Protein AF-A0A9P7GEH9-F1 (afdb_monomer_lite)

Foldseek 3Di:
DDDDDDDDDDDPPPDDDPDDDPPPVVVVVVVCCVVPPPPDPPPPVPPPPDDPDDQDPDPVVNVVVVVVVVVVLVVQADEPDPVDDPPRADPVQWDKDWDQDPVRDIHIYIDGHDDDDPDDDDD

Sequence (123 aa):
MKPAASKISYPSLAAATILELPDKSAAARALLAKNFPAASSSSSKKIVSPRIAKVPTDPVKLAQYRKVELMKMRHRATPGDPKDGLSSTPLDQRLHVKITDDGGAEQVFWFRKVRFPRSIPVL

Secondary structure (DSSP, 8-state):
-PPP-------------------HHHHHHHHHHHHS----------------PPPP-SHHHHHHHHHHHHHHHHHHPEESSTT--TTTS-GGGEEEEEEE-TT--EEEEEEE-----S-----

pLDDT: me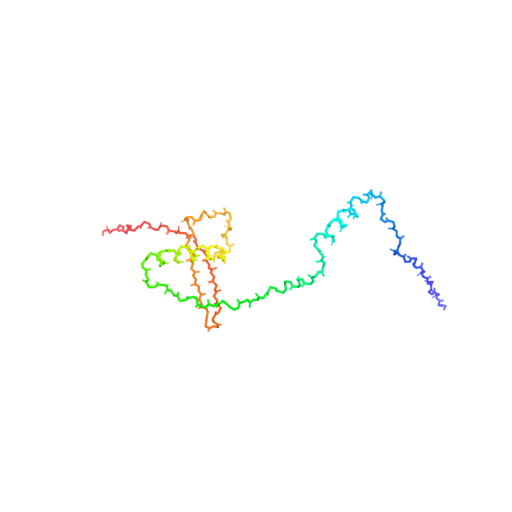an 76.84, std 15.64, range [42.59, 94.81]

Structure (mmCIF, N/CA/C/O backbone):
data_AF-A0A9P7GEH9-F1
#
_entry.id   AF-A0A9P7GEH9-F1
#
loop_
_atom_site.group_PDB
_atom_site.id
_atom_site.type_symbol
_atom_site.label_atom_id
_atom_site.label_alt_id
_atom_site.label_comp_id
_atom_site.label_asym_id
_atom_site.label_entity_id
_atom_site.label_seq_id
_atom_site.pdbx_PDB_ins_code
_atom_site.Cartn_x
_atom_site.Cartn_y
_atom_site.Cartn_z
_atom_site.occupancy
_atom_site.B_iso_or_equiv
_atom_site.auth_seq_id
_atom_site.auth_comp_id
_atom_site.auth_asym_id
_atom_site.auth_atom_id
_atom_site.pdbx_PDB_model_num
ATOM 1 N N . MET A 1 1 ? 45.582 9.457 -64.489 1.00 46.75 1 MET A N 1
ATOM 2 C CA . MET A 1 1 ? 45.045 8.080 -64.578 1.00 46.75 1 MET A CA 1
ATOM 3 C C . MET A 1 1 ? 44.102 7.874 -63.396 1.00 46.75 1 MET A C 1
ATOM 5 O O . MET A 1 1 ? 44.534 8.077 -62.272 1.00 46.75 1 MET A O 1
ATOM 9 N N . LYS A 1 2 ? 42.809 7.612 -63.635 1.00 49.59 2 LYS A N 1
ATOM 10 C CA . LYS A 1 2 ? 41.781 7.404 -62.592 1.00 49.59 2 LYS A CA 1
ATOM 11 C C . LYS A 1 2 ? 41.540 5.897 -62.430 1.00 49.59 2 LYS A C 1
ATOM 13 O O . LYS A 1 2 ? 41.250 5.274 -63.450 1.00 49.59 2 LYS A O 1
ATOM 18 N N . PRO A 1 3 ? 41.605 5.301 -61.229 1.00 56.66 3 PRO A N 1
ATOM 19 C CA . PRO A 1 3 ? 41.095 3.950 -61.039 1.00 56.66 3 PRO A CA 1
ATOM 20 C C . PRO A 1 3 ? 39.572 3.968 -60.841 1.00 56.66 3 PRO A C 1
ATOM 22 O O . PRO A 1 3 ? 39.019 4.800 -60.122 1.00 56.66 3 PRO A O 1
ATOM 25 N N . ALA A 1 4 ? 38.907 3.055 -61.545 1.00 51.00 4 ALA A N 1
ATOM 26 C CA . ALA A 1 4 ? 37.467 2.844 -61.562 1.00 51.00 4 ALA A CA 1
ATOM 27 C C . ALA A 1 4 ? 36.968 2.207 -60.254 1.00 51.00 4 ALA A C 1
ATOM 29 O O . ALA A 1 4 ? 37.555 1.252 -59.753 1.00 51.00 4 ALA A O 1
ATOM 30 N N . ALA A 1 5 ? 35.849 2.711 -59.732 1.00 54.31 5 ALA A N 1
ATOM 31 C CA . ALA A 1 5 ? 35.143 2.116 -58.606 1.00 54.31 5 ALA A CA 1
ATOM 32 C C . ALA A 1 5 ? 34.383 0.856 -59.060 1.00 54.31 5 ALA A C 1
ATOM 34 O O . ALA A 1 5 ? 33.408 0.939 -59.810 1.00 54.31 5 ALA A O 1
ATOM 35 N N . SER A 1 6 ? 34.816 -0.316 -58.596 1.00 60.53 6 SER A N 1
ATOM 36 C CA . SER A 1 6 ? 34.087 -1.578 -58.741 1.00 60.53 6 SER A CA 1
ATOM 37 C C . SER A 1 6 ? 32.858 -1.584 -57.827 1.00 60.53 6 SER A C 1
ATOM 39 O O . SER A 1 6 ? 32.984 -1.507 -56.604 1.00 60.53 6 SER A O 1
ATOM 41 N N . LYS A 1 7 ? 31.659 -1.693 -58.408 1.00 59.34 7 LYS A N 1
ATOM 42 C CA . LYS A 1 7 ? 30.408 -1.895 -57.666 1.00 59.34 7 LYS A CA 1
ATOM 43 C C . LYS A 1 7 ? 30.422 -3.289 -57.036 1.00 59.34 7 LYS A C 1
ATOM 45 O O . LYS A 1 7 ? 30.270 -4.281 -57.741 1.00 59.34 7 LYS A O 1
ATOM 50 N N . ILE A 1 8 ? 30.584 -3.363 -55.719 1.00 53.91 8 ILE A N 1
ATOM 51 C CA . ILE A 1 8 ? 30.342 -4.594 -54.966 1.00 53.91 8 ILE A CA 1
ATOM 52 C C . ILE A 1 8 ? 28.822 -4.754 -54.870 1.00 53.91 8 ILE A C 1
ATOM 54 O O . ILE A 1 8 ? 28.143 -4.004 -54.171 1.00 53.91 8 ILE A O 1
ATOM 58 N N . SER A 1 9 ? 28.285 -5.691 -55.649 1.00 55.81 9 SER A N 1
ATOM 59 C CA . SER A 1 9 ? 26.916 -6.178 -55.512 1.00 55.81 9 SER A CA 1
ATOM 60 C C . SER A 1 9 ? 26.884 -7.118 -54.310 1.00 55.81 9 SER A C 1
ATOM 62 O O . SER A 1 9 ? 27.396 -8.232 -54.377 1.00 55.81 9 SER A O 1
ATOM 64 N N . TYR A 1 10 ? 26.342 -6.651 -53.187 1.00 50.50 10 TYR A N 1
ATOM 65 C CA . TYR A 1 10 ? 26.031 -7.532 -52.067 1.00 50.50 10 TYR A CA 1
ATOM 66 C C . TYR A 1 10 ? 24.705 -8.241 -52.370 1.00 50.50 10 TYR A C 1
ATOM 68 O O . TYR A 1 10 ? 23.699 -7.551 -52.570 1.00 50.50 10 TYR A O 1
ATOM 76 N N . PRO A 1 11 ? 24.651 -9.584 -52.407 1.00 55.00 11 PRO A N 1
ATOM 77 C CA . PRO A 1 11 ? 23.371 -10.268 -52.380 1.00 55.00 11 PRO A CA 1
ATOM 78 C C . PRO A 1 11 ? 22.699 -9.974 -51.033 1.00 55.00 11 PRO A C 1
ATOM 80 O O . PRO A 1 11 ? 23.294 -10.137 -49.968 1.00 55.00 11 PRO A O 1
ATOM 83 N N . SER A 1 12 ? 21.460 -9.493 -51.104 1.00 49.88 12 SER A N 1
ATOM 84 C CA . SER A 1 12 ? 20.569 -9.274 -49.967 1.00 49.88 12 SER A CA 1
ATOM 85 C C . SER A 1 12 ? 20.521 -10.518 -49.070 1.00 49.88 12 SER A C 1
ATOM 87 O O . SER A 1 12 ? 20.003 -11.559 -49.469 1.00 49.88 12 SER A O 1
ATOM 89 N N . LEU A 1 13 ? 21.035 -10.403 -47.842 1.00 49.69 13 LEU A N 1
ATOM 90 C CA . LEU A 1 13 ? 20.975 -11.426 -46.787 1.00 49.69 13 LEU A CA 1
ATOM 91 C C . LEU A 1 13 ? 19.575 -11.518 -46.145 1.00 49.69 13 LEU A C 1
ATOM 93 O O . LEU A 1 13 ? 19.439 -11.711 -44.941 1.00 49.69 13 LEU A O 1
ATOM 97 N N . ALA A 1 14 ? 18.518 -11.375 -46.942 1.00 49.50 14 ALA A N 1
ATOM 98 C CA . ALA A 1 14 ? 17.133 -11.433 -46.489 1.00 49.50 14 ALA A CA 1
ATOM 99 C C . ALA A 1 14 ? 16.401 -12.642 -47.086 1.00 49.50 14 ALA A C 1
ATOM 101 O O . ALA A 1 14 ? 15.347 -12.470 -47.682 1.00 49.50 14 ALA A O 1
ATOM 102 N N . ALA A 1 15 ? 16.967 -13.849 -46.967 1.00 50.22 15 ALA A N 1
ATOM 103 C CA . ALA A 1 15 ? 16.230 -15.110 -47.162 1.00 50.22 15 ALA A CA 1
ATOM 104 C C . ALA A 1 15 ? 17.049 -16.359 -46.763 1.00 50.22 15 ALA A C 1
ATOM 106 O O . ALA A 1 15 ? 17.037 -17.358 -47.475 1.00 50.22 15 ALA A O 1
ATOM 107 N N . ALA A 1 16 ? 17.783 -16.332 -45.646 1.00 42.59 16 ALA A N 1
ATOM 108 C CA . ALA A 1 16 ? 18.453 -17.531 -45.137 1.00 42.59 16 ALA A CA 1
ATOM 109 C C . ALA A 1 16 ? 17.670 -18.120 -43.952 1.00 42.59 16 ALA A C 1
ATOM 111 O O . ALA A 1 16 ? 17.841 -17.722 -42.804 1.00 42.59 16 ALA A O 1
ATOM 112 N N . THR A 1 17 ? 16.771 -19.043 -44.296 1.00 44.41 17 THR A N 1
ATOM 113 C CA . THR A 1 17 ? 16.525 -20.313 -43.598 1.00 44.41 17 THR A CA 1
ATOM 114 C C . THR A 1 17 ? 16.435 -20.254 -42.067 1.00 44.41 17 THR A C 1
ATOM 116 O O . THR A 1 17 ? 17.394 -20.547 -41.356 1.00 44.41 17 THR A O 1
ATOM 119 N N . ILE A 1 18 ? 15.232 -19.976 -41.546 1.00 56.06 18 ILE A N 1
ATOM 120 C CA . ILE A 1 18 ? 14.864 -20.454 -40.207 1.00 56.06 18 ILE A CA 1
ATOM 121 C C . ILE A 1 18 ? 14.810 -21.979 -40.303 1.00 56.06 18 ILE A C 1
ATOM 123 O O . ILE A 1 18 ? 13.977 -22.535 -41.014 1.00 56.06 18 ILE A O 1
ATOM 127 N N . LEU A 1 19 ? 15.757 -22.626 -39.628 1.00 47.00 19 LEU A N 1
ATOM 128 C CA . LEU A 1 19 ? 15.846 -24.069 -39.474 1.00 47.00 19 LEU A CA 1
ATOM 129 C C . LEU A 1 19 ? 14.506 -24.631 -38.978 1.00 47.00 19 LEU A C 1
ATOM 131 O O . LEU A 1 19 ? 13.969 -24.211 -37.952 1.00 47.00 19 LEU A O 1
ATOM 135 N N . GLU A 1 20 ? 13.998 -25.578 -39.753 1.00 52.19 20 GLU A N 1
ATOM 136 C CA . GLU A 1 20 ? 12.799 -26.376 -39.553 1.00 52.19 20 GLU A CA 1
ATOM 137 C C . GLU A 1 20 ? 12.862 -27.122 -38.206 1.00 52.19 20 GLU A C 1
ATOM 139 O O . GLU A 1 20 ? 13.501 -28.161 -38.056 1.00 52.19 20 GLU A O 1
ATOM 144 N N . LEU A 1 21 ? 12.211 -26.556 -37.189 1.00 55.84 21 LEU A N 1
ATOM 145 C CA . LEU A 1 21 ? 11.813 -27.258 -35.971 1.00 55.84 21 LEU A CA 1
ATOM 146 C C . LEU A 1 21 ? 10.313 -27.549 -36.092 1.00 55.84 21 LEU A C 1
ATOM 148 O O . LEU A 1 21 ? 9.577 -26.673 -36.544 1.00 55.84 21 LEU A O 1
ATOM 152 N N . PRO A 1 22 ? 9.831 -28.736 -35.679 1.00 54.69 22 PRO A N 1
ATOM 153 C CA . PRO A 1 22 ? 8.436 -29.119 -35.859 1.00 54.69 22 PRO A CA 1
ATOM 154 C C . PRO A 1 22 ? 7.500 -28.060 -35.270 1.00 54.69 22 PRO A C 1
ATOM 156 O O . PRO A 1 22 ? 7.690 -27.626 -34.128 1.00 54.69 22 PRO A O 1
ATOM 159 N N . ASP A 1 23 ? 6.484 -27.694 -36.055 1.00 63.88 23 ASP A N 1
ATOM 160 C CA . ASP A 1 23 ? 5.491 -26.623 -35.875 1.00 63.88 23 ASP A CA 1
ATOM 161 C C . ASP A 1 23 ? 4.561 -26.783 -34.649 1.00 63.88 23 ASP A C 1
ATOM 163 O O . ASP A 1 23 ? 3.359 -26.516 -34.676 1.00 63.88 23 ASP A O 1
ATOM 167 N N . LYS A 1 24 ? 5.109 -27.154 -33.491 1.00 67.06 24 LYS A N 1
ATOM 168 C CA . LYS A 1 24 ? 4.425 -27.154 -32.186 1.00 67.06 24 LYS A CA 1
ATOM 169 C C . LYS A 1 24 ? 3.854 -25.770 -31.863 1.00 67.06 24 LYS A C 1
ATOM 171 O O . LYS A 1 24 ? 2.824 -25.642 -31.204 1.00 67.06 24 LYS A O 1
ATOM 176 N N . SER A 1 25 ? 4.515 -24.726 -32.364 1.00 76.81 25 SER A N 1
ATOM 177 C CA . SER A 1 25 ? 4.078 -23.342 -32.209 1.00 76.81 25 SER A CA 1
ATOM 178 C C . SER A 1 25 ? 2.812 -23.018 -33.013 1.00 76.81 25 SER A C 1
ATOM 180 O O . SER A 1 25 ? 2.018 -22.191 -32.566 1.00 76.81 25 SER A O 1
ATOM 182 N N . ALA A 1 26 ? 2.565 -23.689 -34.145 1.00 81.00 26 ALA A N 1
ATOM 183 C CA . ALA A 1 26 ? 1.398 -23.438 -34.988 1.00 81.00 26 ALA A CA 1
ATOM 184 C C . ALA A 1 26 ? 0.107 -23.945 -34.328 1.00 81.00 26 ALA A C 1
ATOM 186 O O . ALA A 1 26 ? -0.875 -23.206 -34.239 1.00 81.00 26 ALA A O 1
ATOM 187 N N . ALA A 1 27 ? 0.136 -25.159 -33.767 1.00 81.62 27 ALA A 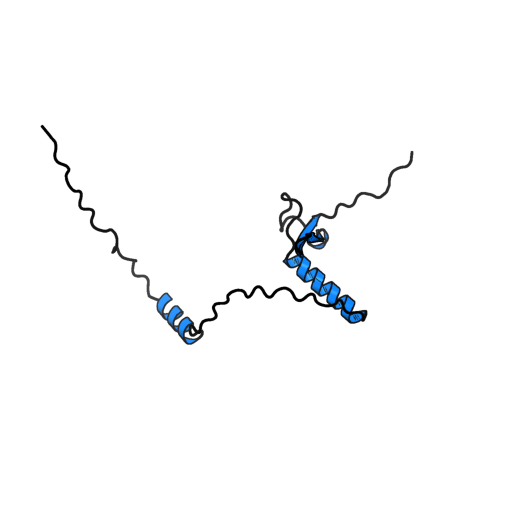N 1
ATOM 188 C CA . ALA A 1 27 ? -0.992 -25.719 -33.021 1.00 81.62 27 ALA A CA 1
ATOM 189 C C . ALA A 1 27 ? -1.332 -24.878 -31.776 1.00 81.62 27 ALA A C 1
ATOM 191 O O . ALA A 1 27 ? -2.501 -24.591 -31.510 1.00 81.62 27 ALA A O 1
ATOM 192 N N . ALA A 1 28 ? -0.311 -24.411 -31.050 1.00 84.25 28 ALA A N 1
ATOM 193 C CA . ALA A 1 28 ? -0.502 -23.518 -29.911 1.00 84.25 28 ALA A CA 1
ATOM 194 C C . ALA A 1 28 ? -1.147 -22.182 -30.327 1.00 84.25 28 ALA A C 1
ATOM 196 O O . ALA A 1 28 ? -2.098 -21.734 -29.686 1.00 84.25 28 ALA A O 1
ATOM 197 N N . ARG A 1 29 ? -0.697 -21.568 -31.431 1.00 83.12 29 ARG A N 1
ATOM 198 C CA . ARG A 1 29 ? -1.301 -20.331 -31.962 1.00 83.12 29 ARG A CA 1
ATOM 199 C C . ARG A 1 29 ? -2.752 -20.537 -32.400 1.00 83.12 29 ARG A C 1
ATOM 201 O O . ARG A 1 29 ? -3.574 -19.664 -32.141 1.00 83.12 29 ARG A O 1
ATOM 208 N N . ALA A 1 30 ? -3.083 -21.683 -32.997 1.00 85.19 30 ALA A N 1
ATOM 209 C CA . ALA A 1 30 ? -4.453 -22.010 -33.390 1.00 85.19 30 ALA A CA 1
ATOM 210 C C . ALA A 1 30 ? -5.389 -22.140 -32.175 1.00 85.19 30 ALA A C 1
ATOM 212 O O . ALA A 1 30 ? -6.495 -21.597 -32.181 1.00 85.19 30 ALA A O 1
ATOM 213 N N . LEU A 1 31 ? -4.934 -22.795 -31.099 1.00 87.38 31 LEU A N 1
ATOM 214 C CA . LEU A 1 31 ? -5.690 -22.870 -29.845 1.00 87.38 31 LEU A CA 1
ATOM 215 C C . LEU A 1 31 ? -5.863 -21.492 -29.199 1.00 87.38 31 LEU A C 1
ATOM 217 O O . LEU A 1 31 ? -6.949 -21.184 -28.707 1.00 87.38 31 LEU A O 1
ATOM 221 N N . LEU A 1 32 ? -4.829 -20.651 -29.219 1.00 87.06 32 LEU A N 1
ATOM 222 C CA . LEU A 1 32 ? -4.923 -19.292 -28.689 1.00 87.06 32 LEU A CA 1
ATOM 223 C C . LEU A 1 32 ? -5.900 -18.437 -29.502 1.00 87.06 32 LEU A C 1
ATOM 225 O O . LEU A 1 32 ? -6.762 -17.798 -28.914 1.00 87.06 32 LEU A O 1
ATOM 229 N N . ALA A 1 33 ? -5.843 -18.484 -30.833 1.00 85.56 33 ALA A N 1
ATOM 230 C CA . ALA A 1 33 ? -6.756 -17.732 -31.695 1.00 85.56 33 ALA A CA 1
ATOM 231 C C . ALA A 1 33 ? -8.219 -18.182 -31.544 1.00 85.56 33 ALA A C 1
ATOM 233 O O . ALA A 1 33 ? -9.127 -17.354 -31.580 1.00 85.56 33 ALA A O 1
ATOM 234 N N . LYS A 1 34 ? -8.451 -19.486 -31.339 1.00 87.19 34 LYS A N 1
ATOM 235 C CA . LYS A 1 34 ? -9.792 -20.048 -31.129 1.00 87.19 34 LYS A CA 1
ATOM 236 C C . LYS A 1 34 ? -10.408 -19.611 -29.796 1.00 87.19 34 LYS A C 1
ATOM 238 O O . LYS A 1 34 ? -11.596 -19.315 -29.748 1.00 87.19 34 LYS A O 1
ATOM 243 N N . ASN A 1 35 ? -9.620 -19.618 -28.720 1.00 89.12 35 ASN A N 1
ATOM 244 C CA . ASN A 1 35 ? -10.123 -19.348 -27.367 1.00 89.12 35 ASN A CA 1
ATOM 245 C C . ASN A 1 35 ? -10.043 -17.865 -26.977 1.00 89.12 35 ASN A C 1
ATOM 247 O O . ASN A 1 35 ? -10.780 -17.417 -26.103 1.00 89.12 35 ASN A O 1
ATOM 251 N N . PHE A 1 36 ? -9.172 -17.105 -27.639 1.00 86.00 36 PHE A N 1
ATOM 252 C CA . PHE A 1 36 ? -8.977 -15.674 -27.438 1.00 86.00 36 PHE A CA 1
ATOM 253 C C . PHE A 1 36 ? -9.086 -14.965 -28.796 1.00 86.00 36 PHE A C 1
ATOM 255 O O . PHE A 1 36 ? -8.069 -14.504 -29.327 1.00 86.00 36 PHE A O 1
ATOM 262 N N . PRO A 1 37 ? -10.291 -14.896 -29.403 1.00 80.94 37 PRO A N 1
ATOM 263 C CA . PRO A 1 37 ? -10.478 -14.131 -30.628 1.00 80.94 37 PRO A CA 1
ATOM 264 C C . PRO A 1 37 ? -9.987 -12.709 -30.370 1.00 80.94 37 PRO A C 1
ATOM 266 O O . PRO A 1 37 ? -10.307 -12.124 -29.334 1.00 80.94 37 PRO A O 1
ATOM 269 N N . ALA A 1 38 ? -9.185 -12.172 -31.291 1.00 66.31 38 ALA A N 1
ATOM 270 C CA . ALA A 1 38 ? -8.592 -10.840 -31.216 1.00 66.31 38 ALA A CA 1
ATOM 271 C C . ALA A 1 38 ? -9.656 -9.733 -31.374 1.00 66.31 38 ALA A C 1
ATOM 273 O O . ALA A 1 38 ? -9.521 -8.812 -32.173 1.00 66.31 38 ALA A O 1
ATOM 274 N N . ALA A 1 39 ? -10.743 -9.809 -30.611 1.00 64.12 39 ALA A N 1
ATOM 275 C CA . ALA A 1 39 ? -11.555 -8.666 -30.281 1.00 64.12 39 ALA A CA 1
ATOM 276 C C . ALA A 1 39 ? -10.679 -7.783 -29.396 1.00 64.12 39 ALA A C 1
ATOM 278 O O . ALA A 1 39 ? -10.492 -8.064 -28.216 1.00 64.12 39 ALA A O 1
ATOM 279 N N . SER A 1 40 ? -10.073 -6.781 -30.033 1.00 61.34 40 SER A N 1
ATOM 280 C CA . SER A 1 40 ? -9.591 -5.526 -29.462 1.00 61.34 40 SER A CA 1
ATOM 281 C C . SER A 1 40 ? -10.010 -5.315 -27.997 1.00 61.34 40 SER A C 1
ATOM 283 O O . SER A 1 40 ? -10.950 -4.592 -27.678 1.00 61.34 40 SER A O 1
ATOM 285 N N . SER A 1 41 ? -9.269 -5.924 -27.076 1.00 59.50 41 SER A N 1
ATOM 286 C CA . SER A 1 41 ? -8.962 -5.264 -25.826 1.00 59.50 41 SER A CA 1
ATOM 287 C C . SER A 1 41 ? -7.588 -4.665 -26.046 1.00 59.50 41 SER A C 1
ATOM 289 O O . SER A 1 41 ? -6.560 -5.160 -25.590 1.00 59.50 41 SER A O 1
ATOM 291 N N . SER A 1 42 ? -7.559 -3.551 -26.780 1.00 58.78 42 SE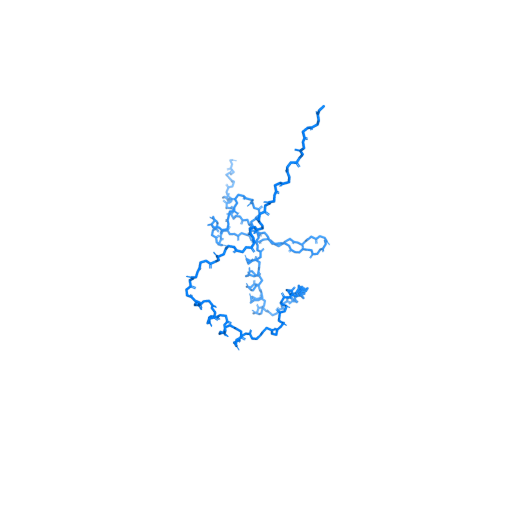R A N 1
ATOM 292 C CA . SER A 1 42 ? -6.583 -2.535 -26.438 1.00 58.78 42 SER A CA 1
ATOM 293 C C . SER A 1 42 ? -6.846 -2.217 -24.967 1.00 58.78 42 SER A C 1
ATOM 295 O O . SER A 1 42 ? -7.659 -1.352 -24.631 1.00 58.78 42 SER A O 1
ATOM 297 N N . SER A 1 43 ? -6.199 -2.946 -24.058 1.00 59.50 43 SER A N 1
ATOM 298 C CA . SER A 1 43 ? -6.043 -2.505 -22.689 1.00 59.50 43 SER A CA 1
ATOM 299 C C . SER A 1 43 ? -5.067 -1.333 -22.753 1.00 59.50 43 SER A C 1
ATOM 301 O O . SER A 1 43 ? -3.948 -1.390 -22.243 1.00 59.50 43 SER A O 1
ATOM 303 N N . SER A 1 44 ? -5.484 -0.234 -23.394 1.00 59.25 44 SER A N 1
ATOM 304 C CA . SER A 1 44 ? -5.115 1.074 -22.904 1.00 59.25 44 SER A CA 1
ATOM 305 C C . SER A 1 44 ? -5.410 0.961 -21.420 1.00 59.25 44 SER A C 1
ATOM 307 O O . SER A 1 44 ? -6.577 0.794 -21.045 1.00 59.25 44 SER A O 1
ATOM 309 N N . LYS A 1 45 ? -4.365 0.877 -20.591 1.00 60.31 45 LYS A N 1
ATOM 310 C CA . LYS A 1 45 ? -4.508 1.020 -19.150 1.00 60.31 45 LYS A CA 1
ATOM 311 C C . LYS A 1 45 ? -5.238 2.344 -19.011 1.00 60.31 45 LYS A C 1
ATOM 313 O O . LYS A 1 45 ? -4.614 3.390 -19.152 1.00 60.31 45 LYS A O 1
ATOM 318 N N . LYS A 1 46 ? -6.569 2.315 -18.874 1.00 58.75 46 LYS A N 1
ATOM 319 C CA . LYS A 1 46 ? -7.320 3.514 -18.549 1.00 58.75 46 LYS A CA 1
ATOM 320 C C . LYS A 1 46 ? -6.721 3.889 -17.213 1.00 58.75 46 LYS A C 1
ATOM 322 O O . LYS A 1 46 ? -6.893 3.158 -16.238 1.00 58.75 46 LYS A O 1
ATOM 327 N N . ILE A 1 47 ? -5.922 4.949 -17.206 1.00 60.28 47 ILE A N 1
ATOM 328 C CA . ILE A 1 47 ? -5.488 5.597 -15.983 1.00 60.28 47 ILE A CA 1
ATOM 329 C C . ILE A 1 47 ? -6.789 6.165 -15.431 1.00 60.28 47 ILE A C 1
ATOM 331 O O . ILE A 1 47 ? -7.208 7.268 -15.768 1.00 60.28 47 ILE A O 1
ATOM 335 N N . VAL A 1 48 ? -7.534 5.321 -14.716 1.00 63.41 48 VAL A N 1
ATOM 336 C CA . VAL A 1 48 ? -8.729 5.743 -14.012 1.00 63.41 48 VAL A CA 1
ATOM 337 C C . VAL A 1 48 ? -8.191 6.681 -12.953 1.00 63.41 48 VAL A C 1
ATOM 339 O O . VAL A 1 48 ? -7.503 6.235 -12.034 1.00 63.41 48 VAL A O 1
ATOM 342 N N . SER A 1 49 ? -8.441 7.977 -13.145 1.00 62.06 49 SER A N 1
ATOM 343 C CA . SER A 1 49 ? -8.154 8.991 -12.137 1.00 62.06 49 SER A CA 1
ATOM 344 C C . SER A 1 49 ? -8.674 8.464 -10.797 1.00 62.06 49 SER A C 1
ATOM 346 O O . SER A 1 49 ? -9.845 8.059 -10.726 1.00 62.06 49 SER A O 1
ATOM 348 N N . PRO A 1 50 ? -7.808 8.337 -9.775 1.00 62.00 50 PRO A N 1
ATOM 349 C CA . PRO A 1 50 ? -8.198 7.718 -8.526 1.00 62.00 50 PRO A CA 1
ATOM 350 C C . PRO A 1 50 ? -9.341 8.537 -7.933 1.00 62.00 50 PRO A C 1
ATOM 352 O O . PRO A 1 50 ? -9.162 9.684 -7.534 1.00 62.00 50 PRO A O 1
ATOM 355 N N . ARG A 1 51 ? -10.545 7.954 -7.880 1.00 67.56 51 ARG A N 1
ATOM 356 C CA . ARG A 1 51 ? -11.637 8.564 -7.122 1.00 67.56 51 ARG A CA 1
ATOM 357 C C . ARG A 1 51 ? -11.174 8.643 -5.674 1.00 67.56 51 ARG A C 1
ATOM 359 O O . ARG A 1 51 ? -10.851 7.611 -5.082 1.00 67.56 51 ARG A O 1
ATOM 366 N N . ILE A 1 52 ? -11.147 9.852 -5.122 1.00 65.69 52 ILE A N 1
ATOM 367 C CA . ILE A 1 52 ? -10.875 10.080 -3.705 1.00 65.69 52 ILE A CA 1
ATOM 368 C C . ILE A 1 52 ? -12.012 9.405 -2.933 1.00 65.69 52 ILE A C 1
ATOM 370 O O . ILE A 1 52 ? -13.140 9.899 -2.880 1.00 65.69 52 ILE A O 1
ATOM 374 N N . ALA A 1 53 ? -11.742 8.208 -2.417 1.00 71.12 53 ALA A N 1
ATOM 375 C CA . ALA A 1 53 ? -12.701 7.470 -1.617 1.00 71.12 53 ALA A CA 1
ATOM 376 C C . ALA A 1 53 ? -12.875 8.202 -0.283 1.00 71.12 53 ALA A C 1
ATOM 378 O O . ALA A 1 53 ? -11.900 8.496 0.407 1.00 71.12 53 ALA A O 1
ATOM 379 N N . LYS A 1 54 ? -14.124 8.514 0.073 1.00 83.19 54 LYS A N 1
ATOM 380 C CA . LYS A 1 54 ? -14.442 9.127 1.365 1.00 83.19 54 LYS A CA 1
ATOM 381 C C . LYS A 1 54 ? -14.076 8.148 2.480 1.00 83.19 54 LYS A C 1
ATOM 383 O O . LYS A 1 54 ? -14.425 6.970 2.400 1.00 83.19 54 LYS A O 1
ATOM 388 N N . VAL A 1 55 ? -13.392 8.638 3.513 1.00 87.06 55 VAL A N 1
ATOM 389 C CA . VAL A 1 55 ? -13.055 7.830 4.690 1.00 87.06 55 VAL A CA 1
ATOM 390 C C . VAL A 1 55 ? -14.354 7.484 5.433 1.00 87.06 55 VAL A C 1
ATOM 392 O O . VAL A 1 55 ? -15.109 8.400 5.761 1.00 87.06 55 VAL A O 1
ATOM 395 N N . PRO A 1 56 ? -14.650 6.197 5.688 1.00 89.50 56 PRO A N 1
ATOM 396 C CA . PRO A 1 56 ? -15.850 5.805 6.427 1.00 89.50 56 PRO A CA 1
ATOM 397 C C . PRO A 1 56 ? -15.820 6.276 7.890 1.00 89.50 56 PRO A C 1
ATOM 399 O O . PRO A 1 56 ? -14.792 6.144 8.553 1.00 89.50 56 PRO A O 1
ATOM 402 N N . THR A 1 57 ? -16.959 6.756 8.404 1.00 93.00 57 THR A N 1
ATOM 403 C CA . THR A 1 57 ? -17.118 7.198 9.806 1.00 93.00 57 THR A CA 1
ATOM 404 C C . THR A 1 57 ? -17.323 6.028 10.781 1.00 93.00 57 THR A C 1
ATOM 406 O O . THR A 1 57 ? -16.873 6.096 11.921 1.00 93.00 57 THR A O 1
ATOM 409 N N . ASP A 1 58 ? -17.953 4.930 10.340 1.00 94.81 58 ASP A N 1
ATOM 410 C CA . ASP A 1 58 ? -18.231 3.758 11.188 1.00 94.81 58 ASP A CA 1
ATOM 411 C C . ASP A 1 58 ? -16.932 3.052 11.622 1.00 94.81 58 ASP A C 1
ATOM 413 O O . ASP A 1 58 ? -16.123 2.702 10.757 1.00 94.81 58 ASP A O 1
ATOM 417 N N . PRO A 1 59 ? -16.741 2.705 12.909 1.00 93.44 59 PRO A N 1
ATOM 418 C CA . PRO A 1 59 ? -15.461 2.189 13.408 1.00 93.44 59 PRO A CA 1
ATOM 419 C C . PRO A 1 59 ? -15.048 0.847 12.780 1.00 93.44 59 PRO A C 1
ATOM 421 O O . PRO A 1 59 ? -13.869 0.625 12.493 1.00 93.44 59 PRO A O 1
ATOM 424 N N . VAL A 1 60 ? -16.010 -0.041 12.507 1.00 93.44 60 VAL A N 1
ATOM 425 C CA . VAL A 1 60 ? -15.752 -1.359 11.896 1.00 93.44 60 VAL A CA 1
ATOM 426 C C . VAL A 1 60 ? -15.288 -1.211 10.445 1.00 93.44 60 VAL A C 1
ATOM 428 O O . VAL A 1 60 ? -14.280 -1.796 10.041 1.00 93.44 60 VAL A O 1
ATOM 431 N N . LYS A 1 61 ? -15.982 -0.380 9.658 1.00 92.94 61 LYS A N 1
ATOM 432 C CA . LYS A 1 61 ? -15.606 -0.103 8.263 1.00 92.94 61 LYS A CA 1
ATOM 433 C C . LYS A 1 61 ? -14.307 0.693 8.188 1.00 92.94 61 LYS A C 1
ATOM 435 O O . LYS A 1 61 ? -13.508 0.465 7.286 1.00 92.94 61 LYS A O 1
ATOM 440 N N . LEU A 1 62 ? -14.062 1.579 9.150 1.00 92.62 62 LEU A N 1
ATOM 441 C CA . LEU A 1 62 ? -12.834 2.358 9.264 1.00 92.62 62 LEU A CA 1
ATOM 442 C C . LEU A 1 62 ? -11.618 1.437 9.462 1.00 92.62 62 LEU A C 1
ATOM 444 O O . LEU A 1 62 ? -10.612 1.586 8.765 1.00 92.62 62 LEU A O 1
ATOM 448 N N . ALA A 1 63 ? -11.707 0.434 10.340 1.00 93.19 63 ALA A N 1
ATOM 449 C CA . ALA A 1 63 ? -10.628 -0.540 10.526 1.00 93.19 63 ALA A CA 1
ATOM 450 C C . ALA A 1 63 ? -10.314 -1.315 9.231 1.00 93.19 63 ALA A C 1
ATOM 452 O O . ALA A 1 63 ? -9.147 -1.456 8.851 1.00 93.19 63 ALA A O 1
ATOM 453 N N . GLN A 1 64 ? -11.349 -1.762 8.513 1.00 94.38 64 GLN A N 1
ATOM 454 C CA . GLN A 1 64 ? -11.195 -2.425 7.214 1.00 94.38 64 GLN A CA 1
ATOM 455 C C . GLN A 1 64 ? -10.580 -1.489 6.167 1.00 94.38 64 GLN A C 1
ATOM 457 O O . GLN A 1 64 ? -9.640 -1.872 5.469 1.00 94.38 64 GLN A O 1
ATOM 462 N N . TYR A 1 65 ? -11.052 -0.244 6.105 1.00 93.25 65 TYR A N 1
ATOM 463 C CA . TYR A 1 65 ? -10.529 0.785 5.214 1.00 93.25 65 TYR A CA 1
ATOM 464 C C . TYR A 1 65 ? -9.034 1.026 5.454 1.00 93.25 65 TYR A C 1
ATOM 466 O O . TYR A 1 65 ? -8.242 0.976 4.514 1.00 93.25 65 TYR A O 1
ATOM 474 N N . ARG A 1 66 ? -8.620 1.190 6.718 1.00 91.56 66 ARG A N 1
ATOM 475 C CA . ARG A 1 66 ? -7.204 1.340 7.095 1.00 91.56 66 ARG A CA 1
ATOM 476 C C . ARG A 1 66 ? -6.364 0.141 6.664 1.00 91.56 66 ARG A C 1
ATOM 478 O O . ARG A 1 66 ? -5.255 0.328 6.168 1.00 91.56 66 ARG A O 1
ATOM 485 N N . LYS A 1 67 ? -6.882 -1.082 6.819 1.00 92.69 67 LYS A N 1
ATOM 486 C CA . LYS A 1 67 ? -6.187 -2.305 6.391 1.00 92.69 67 LYS A CA 1
ATOM 487 C C . LYS A 1 67 ? -5.938 -2.306 4.881 1.00 92.69 67 LYS A C 1
ATOM 489 O O . LYS A 1 67 ? -4.817 -2.568 4.451 1.00 92.69 67 LYS A O 1
ATOM 494 N N . VAL A 1 68 ? -6.961 -1.984 4.090 1.00 93.12 68 VAL A N 1
ATOM 495 C CA . VAL A 1 68 ? -6.854 -1.922 2.625 1.00 93.12 68 VAL A CA 1
ATOM 496 C C . VAL A 1 68 ? -5.909 -0.805 2.189 1.00 93.12 68 VAL A C 1
ATOM 498 O O . VAL A 1 68 ? -5.075 -1.021 1.312 1.00 93.12 68 VAL A O 1
ATOM 501 N N . GLU A 1 69 ? -5.982 0.369 2.812 1.00 90.88 69 GLU A N 1
ATOM 502 C CA . GLU A 1 69 ? -5.104 1.486 2.458 1.00 90.88 69 GLU A CA 1
ATOM 503 C C . GLU A 1 69 ? -3.634 1.172 2.767 1.00 90.88 69 GLU A C 1
ATOM 505 O O . GLU A 1 69 ? -2.767 1.413 1.929 1.00 90.88 69 GLU A O 1
ATOM 510 N N . LEU A 1 70 ? -3.349 0.510 3.894 1.00 91.19 70 LEU A N 1
ATOM 511 C CA . LEU A 1 70 ? -2.005 0.018 4.212 1.00 91.19 70 LEU A CA 1
ATOM 512 C C . LEU A 1 70 ? -1.518 -0.988 3.153 1.00 91.19 70 LEU A C 1
ATOM 514 O O . LEU A 1 70 ? -0.379 -0.895 2.692 1.00 91.19 70 LEU A O 1
ATOM 518 N N . MET A 1 71 ? -2.373 -1.917 2.710 1.00 92.62 71 MET A N 1
ATOM 519 C CA . MET A 1 71 ? -2.026 -2.841 1.620 1.00 92.62 71 MET A CA 1
ATOM 520 C C . MET A 1 71 ? -1.698 -2.094 0.322 1.00 92.62 71 MET A C 1
ATOM 522 O O . MET A 1 71 ? -0.684 -2.383 -0.313 1.00 92.62 71 MET A O 1
ATOM 526 N N . LYS A 1 72 ? -2.503 -1.095 -0.055 1.00 91.38 72 LYS A N 1
ATOM 527 C CA . LYS A 1 72 ? -2.261 -0.277 -1.253 1.00 91.38 72 LYS A CA 1
ATOM 528 C C . LYS A 1 72 ? -0.950 0.499 -1.156 1.00 91.38 72 LYS A C 1
ATOM 530 O O . LYS A 1 72 ? -0.190 0.520 -2.122 1.00 91.38 72 LYS A O 1
ATOM 535 N N . MET A 1 73 ? -0.663 1.087 0.005 1.00 90.69 73 MET A N 1
ATOM 536 C CA . MET A 1 73 ? 0.609 1.760 0.263 1.00 90.69 73 MET A CA 1
ATOM 537 C C . MET A 1 73 ? 1.781 0.788 0.125 1.00 90.69 73 MET A C 1
ATOM 539 O O . MET A 1 73 ? 2.719 1.088 -0.602 1.00 90.69 73 MET A O 1
ATOM 543 N N . ARG A 1 74 ? 1.705 -0.405 0.730 1.00 91.62 74 ARG A N 1
ATOM 544 C CA . ARG A 1 74 ? 2.744 -1.446 0.619 1.00 91.62 74 ARG A CA 1
ATOM 545 C C . ARG A 1 74 ? 3.055 -1.833 -0.821 1.00 91.62 74 ARG A C 1
ATOM 547 O O . ARG A 1 74 ? 4.220 -1.995 -1.162 1.00 91.62 74 ARG A O 1
ATOM 554 N N . HIS A 1 75 ? 2.031 -1.979 -1.657 1.00 90.50 75 HIS A N 1
ATOM 555 C CA . HIS A 1 75 ? 2.215 -2.359 -3.057 1.00 90.50 75 HIS A CA 1
ATOM 556 C C . HIS A 1 75 ? 2.809 -1.246 -3.923 1.00 90.50 75 HIS A C 1
ATOM 558 O O . HIS A 1 75 ? 3.478 -1.546 -4.907 1.00 90.50 75 HIS A O 1
ATOM 564 N N . ARG A 1 76 ? 2.551 0.023 -3.587 1.00 90.31 76 ARG A N 1
ATOM 565 C CA . ARG A 1 76 ? 3.018 1.181 -4.367 1.00 90.31 76 ARG A CA 1
ATOM 566 C C . ARG A 1 76 ? 4.304 1.807 -3.824 1.00 90.31 76 ARG A C 1
ATOM 568 O O . ARG A 1 76 ? 4.853 2.678 -4.487 1.00 90.31 76 ARG A O 1
ATOM 575 N N . ALA A 1 77 ? 4.755 1.409 -2.636 1.00 91.69 77 ALA A N 1
ATOM 576 C CA . ALA A 1 77 ? 5.864 2.061 -1.959 1.00 91.69 77 ALA A CA 1
ATOM 577 C C . ALA A 1 77 ? 7.218 1.771 -2.609 1.00 91.69 77 ALA A C 1
ATOM 579 O O . ALA A 1 77 ? 7.597 0.615 -2.808 1.00 91.69 77 ALA A O 1
ATOM 580 N N . THR A 1 78 ? 7.987 2.830 -2.837 1.00 92.19 78 THR A N 1
ATOM 581 C CA . THR A 1 78 ? 9.391 2.766 -3.253 1.00 92.19 78 THR A CA 1
ATOM 582 C C . THR A 1 78 ? 10.321 2.937 -2.050 1.00 92.19 78 THR A C 1
ATOM 584 O O . THR A 1 78 ? 9.930 3.575 -1.071 1.00 92.19 78 THR A O 1
ATOM 587 N N . PRO A 1 79 ? 11.538 2.367 -2.062 1.00 93.06 79 PRO A N 1
ATOM 588 C CA . PRO A 1 79 ? 12.505 2.635 -1.001 1.00 93.06 79 PRO A CA 1
ATOM 589 C C . PRO A 1 79 ? 12.834 4.130 -0.955 1.00 93.06 79 PRO A C 1
ATOM 591 O O . PRO A 1 79 ? 13.023 4.760 -1.995 1.00 93.06 79 PRO A O 1
ATOM 594 N N . GLY A 1 80 ? 12.841 4.700 0.247 1.00 90.56 80 GLY A N 1
ATOM 595 C CA . GLY A 1 80 ? 13.231 6.091 0.471 1.00 90.56 80 GLY A CA 1
ATOM 596 C C . GLY A 1 80 ? 14.748 6.292 0.529 1.00 90.56 80 GLY A C 1
ATOM 597 O O . GLY A 1 80 ? 15.219 7.388 0.247 1.00 90.56 80 GLY A O 1
ATOM 598 N N . ASP A 1 81 ? 15.507 5.239 0.849 1.00 88.62 81 ASP A N 1
ATOM 599 C CA . ASP A 1 81 ? 16.969 5.221 0.753 1.00 88.62 81 ASP A CA 1
ATOM 600 C C . ASP A 1 81 ? 17.383 4.367 -0.461 1.00 88.62 81 ASP A C 1
ATOM 602 O O . ASP A 1 81 ? 16.971 3.208 -0.551 1.00 88.62 81 ASP A O 1
ATOM 606 N N . PRO A 1 82 ? 18.193 4.885 -1.405 1.00 85.12 82 PRO A N 1
ATOM 607 C CA . PRO A 1 82 ? 18.671 4.109 -2.552 1.00 85.12 82 PRO A CA 1
ATOM 608 C C . PRO A 1 82 ? 19.519 2.887 -2.167 1.00 85.12 82 PRO A C 1
ATOM 610 O O . PRO A 1 82 ? 19.675 1.978 -2.983 1.00 85.12 82 PRO A O 1
ATOM 613 N N . LYS A 1 83 ? 20.073 2.843 -0.948 1.00 85.50 83 LYS A N 1
ATOM 614 C CA . LYS A 1 83 ? 20.835 1.690 -0.440 1.00 85.50 83 LYS A CA 1
ATOM 615 C C . LYS A 1 83 ? 19.933 0.533 -0.013 1.00 85.50 83 LYS A C 1
ATOM 617 O O . LYS A 1 83 ? 20.389 -0.609 0.068 1.00 85.50 83 LYS A O 1
ATOM 622 N N . ASP A 1 84 ? 18.662 0.816 0.255 1.00 83.38 84 ASP A N 1
ATOM 623 C CA . ASP A 1 84 ? 17.715 -0.152 0.780 1.00 83.38 84 ASP A CA 1
ATOM 624 C C . ASP A 1 84 ? 16.962 -0.862 -0.357 1.00 83.38 84 ASP A C 1
ATOM 626 O O . ASP A 1 84 ? 16.079 -0.320 -1.021 1.00 83.38 84 ASP A O 1
ATOM 630 N N . GLY A 1 85 ? 17.294 -2.137 -0.572 1.00 78.50 85 GLY A N 1
ATOM 631 C CA . GLY A 1 85 ? 16.591 -3.005 -1.518 1.00 78.50 85 GLY A CA 1
ATOM 632 C C . GLY A 1 85 ? 15.301 -3.615 -0.952 1.00 78.50 85 GLY A C 1
ATOM 633 O O . GLY A 1 85 ? 15.160 -3.840 0.253 1.00 78.50 85 GLY A O 1
ATOM 634 N N . LEU A 1 86 ? 14.369 -3.988 -1.840 1.00 73.94 86 LEU A N 1
ATOM 635 C CA . LEU A 1 86 ? 13.099 -4.646 -1.485 1.00 73.94 86 LEU A CA 1
ATOM 636 C C . LEU A 1 86 ? 13.266 -6.011 -0.794 1.00 73.94 86 LEU A C 1
ATOM 638 O O . LEU A 1 86 ? 12.329 -6.458 -0.141 1.00 73.94 86 LEU A O 1
ATOM 642 N N . SER A 1 87 ? 14.408 -6.685 -0.924 1.00 78.69 87 SER A N 1
ATOM 643 C CA . SER A 1 87 ? 14.701 -7.952 -0.234 1.00 78.69 87 SER A CA 1
ATOM 644 C C . SER A 1 87 ? 15.439 -7.765 1.096 1.00 78.69 87 SER A C 1
ATOM 646 O O . SER A 1 87 ? 15.438 -8.674 1.918 1.00 78.69 87 SER A O 1
ATOM 648 N N . SER A 1 88 ? 16.044 -6.594 1.323 1.00 80.56 88 SER A N 1
ATOM 649 C CA . SER A 1 88 ? 16.947 -6.347 2.455 1.00 80.56 88 SER A CA 1
ATOM 650 C C . SER A 1 88 ? 16.198 -6.116 3.772 1.00 80.56 88 SER A C 1
ATOM 652 O O . SER A 1 88 ? 16.615 -6.581 4.830 1.00 80.56 88 SER A O 1
ATOM 654 N N . THR A 1 89 ? 15.046 -5.434 3.720 1.00 85.00 89 THR A N 1
ATOM 655 C CA . THR A 1 89 ? 14.294 -5.058 4.931 1.00 85.00 89 THR A CA 1
ATOM 656 C C . THR A 1 89 ? 12.987 -5.848 5.046 1.00 85.00 89 THR A C 1
ATOM 658 O O . THR A 1 89 ? 12.152 -5.747 4.144 1.00 85.00 89 THR A O 1
ATOM 661 N N . PRO A 1 90 ? 12.721 -6.589 6.138 1.00 88.00 90 PRO A N 1
ATOM 662 C CA . PRO A 1 90 ? 11.450 -7.292 6.320 1.00 88.00 90 PRO A CA 1
ATOM 663 C C . PRO A 1 90 ? 10.281 -6.306 6.479 1.00 88.00 90 PRO A C 1
ATOM 665 O O . PRO A 1 90 ? 10.452 -5.201 6.987 1.00 88.00 90 PRO A O 1
ATOM 668 N N . LEU A 1 91 ? 9.070 -6.706 6.072 1.00 84.94 91 LEU A N 1
ATOM 669 C CA . LEU A 1 91 ? 7.890 -5.822 6.020 1.00 84.94 91 LEU A CA 1
ATOM 670 C C . LEU A 1 91 ? 7.516 -5.163 7.357 1.00 84.94 91 LEU A C 1
ATOM 672 O O . LEU A 1 91 ? 6.937 -4.078 7.345 1.00 84.94 91 LEU A O 1
ATOM 676 N N . ASP A 1 92 ? 7.817 -5.806 8.484 1.00 87.50 92 ASP A N 1
ATOM 677 C CA . ASP A 1 92 ? 7.551 -5.277 9.830 1.00 87.50 92 ASP A CA 1
ATOM 678 C C . ASP A 1 92 ? 8.509 -4.136 10.225 1.00 87.50 92 ASP A C 1
ATOM 680 O O . ASP A 1 92 ? 8.184 -3.260 11.024 1.00 87.50 92 ASP A O 1
ATOM 684 N N . GLN A 1 93 ? 9.687 -4.086 9.599 1.00 89.31 93 GLN A N 1
ATOM 685 C CA . GLN A 1 93 ? 10.681 -3.036 9.820 1.00 89.31 93 GLN A CA 1
ATOM 686 C C . GLN A 1 93 ? 10.526 -1.854 8.853 1.00 89.31 93 GLN A C 1
ATOM 688 O O . GLN A 1 93 ? 11.330 -0.927 8.909 1.00 89.31 93 GLN A O 1
ATOM 693 N N . ARG A 1 94 ? 9.508 -1.859 7.981 1.00 91.69 94 ARG A N 1
ATOM 694 C CA . ARG A 1 94 ? 9.268 -0.796 6.995 1.00 91.69 94 ARG A CA 1
ATOM 695 C C . ARG A 1 94 ? 8.217 0.197 7.481 1.00 91.69 94 ARG A C 1
ATOM 697 O O . ARG A 1 94 ? 7.037 -0.136 7.610 1.00 91.69 94 ARG A O 1
ATOM 704 N N . LEU A 1 95 ? 8.623 1.444 7.667 1.00 91.94 95 LEU A N 1
ATOM 705 C CA . LEU A 1 95 ? 7.733 2.576 7.893 1.00 91.94 95 LEU A CA 1
ATOM 706 C C . LEU A 1 95 ? 7.311 3.161 6.543 1.00 91.94 95 LEU A C 1
ATOM 708 O O . LEU A 1 95 ? 8.168 3.617 5.798 1.00 91.94 95 LEU A O 1
ATOM 712 N N . HIS A 1 96 ? 6.015 3.150 6.229 1.00 93.31 96 HIS A N 1
ATOM 713 C CA . HIS A 1 96 ? 5.496 3.657 4.955 1.00 93.31 96 HIS A CA 1
ATOM 714 C C . HIS A 1 96 ? 4.960 5.079 5.127 1.00 93.31 96 HIS A C 1
ATOM 716 O O . HIS A 1 96 ? 4.180 5.333 6.044 1.00 93.31 96 HIS A O 1
ATOM 722 N N . VAL A 1 97 ? 5.345 5.984 4.231 1.00 92.50 97 VAL A N 1
ATOM 723 C CA . VAL A 1 97 ? 4.968 7.401 4.252 1.00 92.50 97 VAL A CA 1
ATOM 724 C C . VAL A 1 97 ? 4.353 7.759 2.907 1.00 92.50 97 VAL A C 1
ATOM 726 O O . VAL A 1 97 ? 4.913 7.440 1.861 1.00 92.50 97 VAL A O 1
ATOM 729 N N . LYS A 1 98 ? 3.189 8.405 2.940 1.00 92.56 98 LYS A N 1
ATOM 730 C CA . LYS A 1 98 ? 2.527 8.964 1.762 1.00 92.56 98 LYS A CA 1
ATOM 731 C C . LYS A 1 98 ? 2.812 10.461 1.721 1.00 92.56 98 LYS A C 1
ATOM 733 O O . LYS A 1 98 ? 2.539 11.149 2.700 1.00 92.56 98 LYS A O 1
ATOM 738 N N . ILE A 1 99 ? 3.355 10.928 0.608 1.00 91.56 99 ILE A N 1
ATOM 739 C CA . ILE A 1 99 ? 3.640 12.334 0.337 1.00 91.56 99 ILE A CA 1
ATOM 740 C C . ILE A 1 99 ? 2.724 12.755 -0.806 1.00 91.56 99 ILE A C 1
ATOM 742 O O . ILE A 1 99 ? 2.610 12.041 -1.806 1.00 91.56 99 ILE A O 1
ATOM 746 N N . THR A 1 100 ? 2.058 13.888 -0.634 1.00 91.19 100 THR A N 1
ATOM 747 C CA . THR A 1 100 ? 1.272 14.527 -1.685 1.00 91.19 100 THR A CA 1
ATOM 748 C C . THR A 1 100 ? 1.983 15.821 -2.034 1.00 91.19 100 THR A C 1
ATOM 750 O O . THR A 1 100 ? 2.191 16.646 -1.149 1.00 91.19 100 THR A O 1
ATOM 753 N N . ASP A 1 101 ? 2.397 15.949 -3.289 1.00 88.88 101 ASP A N 1
ATOM 754 C CA . ASP A 1 101 ? 2.994 17.178 -3.810 1.00 88.88 101 ASP A CA 1
ATOM 755 C C . ASP A 1 101 ? 1.913 18.240 -4.076 1.00 88.88 101 ASP A C 1
ATOM 757 O O . ASP A 1 101 ? 0.728 17.907 -4.199 1.00 88.88 101 ASP A O 1
ATOM 761 N N . ASP A 1 102 ? 2.310 19.500 -4.231 1.00 86.25 102 ASP A N 1
ATOM 762 C CA . ASP A 1 102 ? 1.402 20.622 -4.512 1.00 86.25 102 ASP A CA 1
ATOM 763 C C . ASP A 1 102 ? 0.636 20.420 -5.835 1.00 86.25 102 ASP A C 1
ATOM 765 O O . ASP A 1 102 ? -0.504 20.860 -5.990 1.00 86.25 102 ASP A O 1
ATOM 769 N N . GLY A 1 103 ? 1.220 19.661 -6.772 1.00 83.75 103 GLY A N 1
ATOM 770 C CA . GLY A 1 103 ? 0.575 19.218 -8.014 1.00 83.75 103 GLY A CA 1
ATOM 771 C C . GLY A 1 103 ? -0.437 18.072 -7.853 1.00 83.75 103 GLY A C 1
ATOM 772 O O . GLY A 1 103 ? -0.949 17.564 -8.851 1.00 83.75 103 GLY A O 1
ATOM 773 N N . GLY A 1 104 ? -0.706 17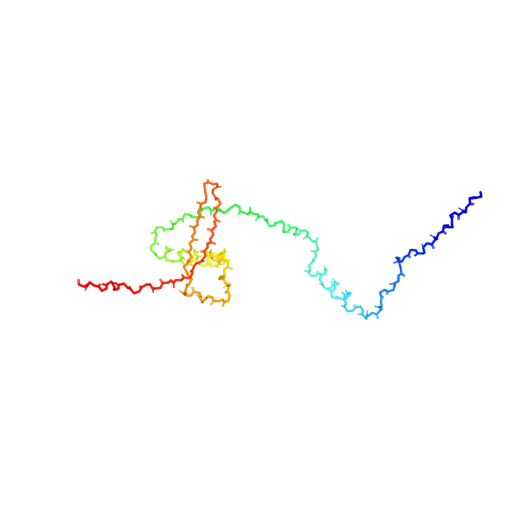.611 -6.627 1.00 80.06 104 GLY A N 1
ATOM 774 C CA . GLY A 1 104 ? -1.643 16.521 -6.330 1.00 80.06 104 GLY A CA 1
ATOM 775 C C . GLY A 1 104 ? -1.117 15.119 -6.659 1.00 80.06 104 GLY A C 1
ATOM 776 O O . GLY A 1 104 ? -1.860 14.138 -6.562 1.00 80.06 104 GLY A O 1
ATOM 777 N N . ALA A 1 105 ? 0.155 14.997 -7.045 1.00 85.44 105 ALA A N 1
ATOM 778 C CA . ALA A 1 105 ? 0.796 13.711 -7.260 1.00 85.44 105 ALA A CA 1
ATOM 779 C C . ALA A 1 105 ? 1.071 13.038 -5.909 1.00 85.44 105 ALA A C 1
ATOM 781 O O . ALA A 1 105 ? 1.757 13.581 -5.046 1.00 85.44 105 ALA A O 1
ATOM 782 N N . GLU A 1 106 ? 0.527 11.835 -5.730 1.00 88.56 106 GLU A N 1
ATOM 783 C CA . GLU A 1 106 ? 0.753 11.038 -4.529 1.00 88.56 106 GLU A CA 1
ATOM 784 C C . GLU A 1 106 ? 1.886 10.041 -4.760 1.00 88.56 106 GLU A C 1
ATOM 786 O O . GLU A 1 106 ? 1.778 9.149 -5.614 1.00 88.56 106 GLU A O 1
ATOM 791 N N . GLN A 1 107 ? 2.929 10.129 -3.939 1.00 91.75 107 GLN A N 1
ATOM 792 C CA . GLN A 1 107 ? 4.022 9.169 -3.922 1.00 91.75 107 GLN A CA 1
ATOM 793 C C . GLN A 1 107 ? 4.146 8.519 -2.549 1.00 91.75 107 GLN A C 1
ATOM 795 O O . GLN A 1 107 ? 3.923 9.139 -1.510 1.00 91.75 107 GLN A O 1
ATOM 800 N N . VAL A 1 108 ? 4.456 7.226 -2.542 1.00 93.44 108 VAL A N 1
ATOM 801 C CA . VAL A 1 108 ? 4.584 6.452 -1.311 1.00 93.44 108 VAL A CA 1
ATOM 802 C C . VAL A 1 108 ? 6.013 5.955 -1.211 1.00 93.44 108 VAL A C 1
ATOM 804 O O . VAL A 1 108 ? 6.504 5.299 -2.126 1.00 93.44 108 VAL A O 1
ATOM 807 N N . PHE A 1 109 ? 6.653 6.237 -0.085 1.00 94.31 109 PHE A N 1
ATOM 808 C CA . PHE A 1 109 ? 7.995 5.768 0.230 1.00 94.31 109 PHE A CA 1
ATOM 809 C C . PHE A 1 109 ? 7.969 4.844 1.442 1.00 94.31 109 PHE A C 1
ATOM 811 O O . PHE A 1 109 ? 7.051 4.910 2.265 1.00 94.31 109 PHE A O 1
ATOM 818 N N . TRP A 1 110 ? 8.976 3.985 1.574 1.00 94.44 110 TRP A N 1
ATOM 819 C CA . TRP A 1 110 ? 9.221 3.240 2.801 1.00 94.44 110 TRP A CA 1
ATOM 820 C C . TRP A 1 110 ? 10.642 3.454 3.321 1.00 94.44 110 TRP A C 1
ATOM 822 O O . TRP A 1 110 ? 11.588 3.564 2.548 1.00 94.44 110 TRP A O 1
ATOM 832 N N . PHE A 1 111 ? 10.776 3.478 4.645 1.00 92.50 111 PHE A N 1
ATOM 833 C CA . PHE A 1 111 ? 12.041 3.653 5.356 1.00 92.50 111 PHE A CA 1
ATOM 834 C C . PHE A 1 111 ? 12.231 2.545 6.384 1.00 92.50 111 PHE A C 1
ATOM 836 O O . PHE A 1 111 ? 11.258 2.001 6.919 1.00 92.50 111 PHE A O 1
ATOM 843 N N . ARG A 1 112 ? 13.480 2.219 6.700 1.00 91.75 112 ARG A N 1
ATOM 844 C CA . ARG A 1 112 ? 13.788 1.275 7.771 1.00 91.75 112 ARG A CA 1
ATOM 845 C C . ARG A 1 112 ? 13.532 1.906 9.141 1.00 91.75 112 ARG A C 1
ATOM 847 O O . ARG A 1 112 ? 13.964 3.016 9.436 1.00 91.75 112 ARG A O 1
ATOM 854 N N . LYS A 1 113 ? 12.837 1.179 10.014 1.00 88.88 113 LYS A N 1
ATOM 855 C CA . LYS A 1 113 ? 12.563 1.603 11.389 1.00 88.88 113 LYS A CA 1
ATOM 856 C C . LYS A 1 113 ? 13.837 1.513 12.231 1.00 88.88 113 LYS A C 1
ATOM 858 O O . LYS A 1 113 ? 14.295 0.417 12.545 1.00 88.88 113 LYS A O 1
ATOM 863 N N . VAL A 1 114 ? 14.367 2.659 12.649 1.00 84.94 114 VAL A N 1
ATOM 864 C CA . VAL A 1 114 ? 15.479 2.742 13.605 1.00 84.94 114 VAL A CA 1
ATOM 865 C C . VAL A 1 114 ? 14.900 2.890 15.012 1.00 84.94 114 VAL A C 1
ATOM 867 O O . VAL A 1 114 ? 14.101 3.791 15.270 1.00 84.94 114 VAL A O 1
ATOM 870 N N . ARG A 1 115 ? 15.253 1.990 15.935 1.00 78.00 115 ARG A N 1
ATOM 871 C CA . ARG A 1 115 ? 14.954 2.183 17.360 1.00 78.00 115 ARG A CA 1
ATOM 872 C C . ARG A 1 115 ? 16.152 2.872 17.995 1.00 78.00 115 ARG A C 1
ATOM 874 O O . ARG A 1 115 ? 17.167 2.226 18.220 1.00 78.00 115 ARG A O 1
ATOM 881 N N . PHE A 1 116 ? 16.025 4.154 18.306 1.00 72.31 116 PHE A N 1
ATOM 882 C CA . PHE A 1 116 ? 16.935 4.773 19.262 1.00 72.31 116 PHE A CA 1
ATOM 883 C C . PHE A 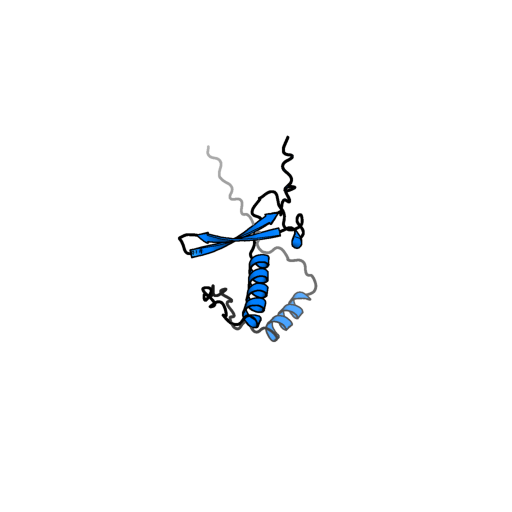1 116 ? 16.522 4.334 20.674 1.00 72.31 116 PHE A C 1
ATOM 885 O O . PHE A 1 116 ? 15.323 4.379 20.986 1.00 72.31 116 PHE A O 1
ATOM 892 N N . PRO A 1 117 ? 17.455 3.874 21.526 1.00 68.31 117 PRO A N 1
ATOM 893 C CA . PRO A 1 117 ? 17.156 3.668 22.935 1.00 68.31 117 PRO A CA 1
ATOM 894 C C . PRO A 1 117 ? 16.754 5.021 23.528 1.00 68.31 117 PRO A C 1
ATOM 896 O O . PRO A 1 117 ? 17.514 5.982 23.478 1.00 68.31 117 PRO A O 1
ATOM 899 N N . ARG A 1 118 ? 15.530 5.123 24.057 1.00 65.81 118 ARG A N 1
ATOM 900 C CA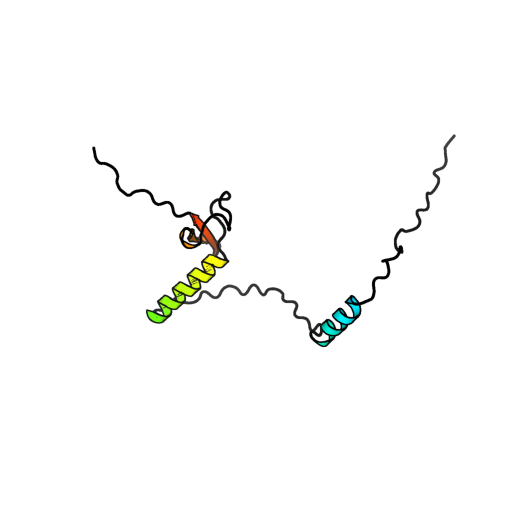 . ARG A 1 118 ? 14.994 6.368 24.637 1.00 65.81 118 ARG A CA 1
ATOM 901 C C . ARG A 1 118 ? 15.561 6.686 26.031 1.00 65.81 118 ARG A C 1
ATOM 903 O O . ARG A 1 118 ? 14.904 7.369 26.805 1.00 65.81 118 ARG A O 1
ATOM 910 N N . SER A 1 119 ? 16.746 6.189 26.371 1.00 67.88 119 SER A N 1
ATOM 911 C CA . SER A 1 119 ? 17.434 6.529 27.614 1.00 67.88 119 SER A CA 1
ATOM 912 C C . SER A 1 119 ? 18.609 7.441 27.284 1.00 67.88 119 SER A C 1
ATOM 914 O O . SER A 1 119 ? 19.667 6.972 26.868 1.00 67.88 119 SER A O 1
ATOM 916 N N . ILE A 1 120 ? 18.412 8.745 27.455 1.00 65.75 120 ILE A N 1
ATOM 917 C CA . ILE A 1 120 ? 19.526 9.674 27.630 1.00 65.75 120 ILE A CA 1
ATOM 918 C C . ILE A 1 120 ? 20.001 9.442 29.071 1.00 65.75 120 ILE A C 1
ATOM 920 O O . ILE A 1 120 ? 19.197 9.652 29.981 1.00 65.75 120 ILE A O 1
ATOM 924 N N . PRO A 1 121 ? 21.227 8.948 29.316 1.00 67.31 121 PRO A N 1
ATOM 925 C CA . PRO A 1 121 ? 21.760 8.934 30.669 1.00 67.31 121 PRO A CA 1
ATOM 926 C C . PRO A 1 121 ? 21.914 10.391 31.114 1.00 67.31 121 PRO A C 1
ATOM 928 O O . PRO A 1 121 ? 22.665 11.156 30.513 1.00 67.31 121 PRO A O 1
ATOM 931 N N . VAL A 1 122 ? 21.140 10.784 32.121 1.00 75.06 122 VAL A N 1
ATOM 932 C CA . VAL A 1 122 ? 21.359 12.031 32.853 1.00 75.06 122 VAL A CA 1
ATOM 933 C C . VAL A 1 122 ? 22.545 11.763 33.780 1.00 75.06 122 VAL A C 1
ATOM 935 O O . VAL A 1 122 ? 22.475 10.832 34.582 1.00 75.06 122 VAL A O 1
ATOM 938 N N . LEU A 1 123 ? 23.641 12.502 33.586 1.00 65.75 123 LEU A N 1
ATOM 939 C CA . LEU A 1 123 ? 24.771 12.576 34.518 1.00 65.75 123 LEU A CA 1
ATOM 940 C C . LEU A 1 123 ? 24.456 13.573 35.633 1.00 65.75 123 LEU A C 1
ATOM 942 O O . LEU A 1 123 ? 23.850 14.620 35.308 1.00 65.75 123 LEU A O 1
#

Organism: NCBI:txid117018

Radius of gyration: 30.01 Å; chains: 1; bounding box: 63×50×99 Å